Protein AF-A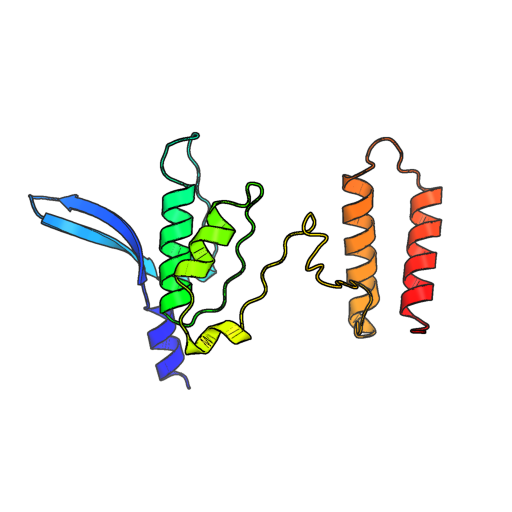0A0G2ADC2-F1 (afdb_monomer)

InterPro domains:
  IPR027417 P-loop containing nucleoside triphosphate h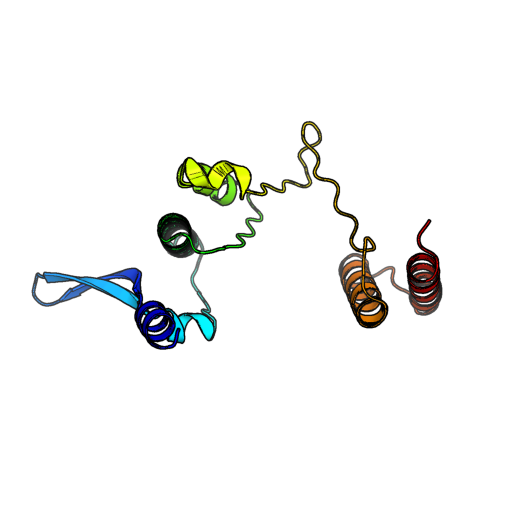ydrolase [G3DSA:3.40.50.300] (10-154)
  IPR027417 P-loop containing nucleoside triphosphate hydrolase [SSF52540] (18-155)

Sequence (155 aa):
MDSDRESDDRRITYFAATHTRGKREMFGIRAADRGKHIYVIGKTGMGKSTMLENMAIQDIQNGEGICFIDPHGSTAEKLLDFIPHDRINDVIYFAPFDTDYPLGFNVMEDVGYDKRHLVVSGLMGALKRIWVDAWSARMEYILQNTLLALLEYPG

Radius of gyration: 21.34 Å; Cα contacts (8 Å, |Δi|>4): 96; chains: 1; bounding box: 54×33×62 Å

Solvent-accessible surface area (backbone atoms only — not comparable to full-atom values): 9967 Å² total; per-residue (Å²): 118,71,70,60,50,58,53,50,38,64,38,66,52,57,64,51,68,48,80,56,96,92,41,80,43,79,42,61,44,34,43,61,58,50,74,71,61,83,88,89,85,77,64,90,89,69,49,63,68,60,38,54,48,51,38,49,50,50,38,46,69,72,72,47,90,84,85,83,88,52,100,79,46,66,63,55,60,57,52,57,80,57,57,52,82,91,47,57,89,78,61,83,87,87,55,96,82,42,79,89,74,62,80,90,79,64,89,75,61,92,60,55,81,90,46,45,65,58,49,50,53,50,52,52,53,53,53,46,68,74,36,64,92,76,66,44,74,67,57,52,55,54,51,52,53,52,53,51,52,52,64,73,54,74,129

Structure (mmCIF, N/CA/C/O backbone):
data_AF-A0A0G2ADC2-F1
#
_entry.id   AF-A0A0G2ADC2-F1
#
loop_
_atom_site.group_PDB
_atom_site.id
_atom_site.type_symbol
_atom_site.label_atom_id
_atom_site.label_alt_id
_atom_site.label_comp_id
_atom_site.label_asym_id
_atom_site.label_entity_id
_atom_site.label_seq_id
_atom_site.pdbx_PDB_ins_code
_atom_site.Cartn_x
_atom_site.Cartn_y
_atom_site.Cartn_z
_atom_site.occupancy
_atom_site.B_iso_or_equiv
_atom_site.auth_seq_id
_atom_site.auth_comp_id
_atom_site.auth_asym_id
_atom_site.auth_atom_id
_atom_site.pdbx_PDB_model_num
ATOM 1 N N . MET A 1 1 ? -28.556 1.990 -6.211 1.00 52.59 1 MET A N 1
ATOM 2 C CA . MET A 1 1 ? -27.245 2.496 -6.679 1.00 52.59 1 MET A CA 1
ATOM 3 C C . MET A 1 1 ? -26.820 3.756 -5.934 1.00 52.59 1 MET A C 1
ATOM 5 O O . MET A 1 1 ? -25.719 3.733 -5.411 1.00 52.59 1 MET A O 1
ATOM 9 N N . ASP A 1 2 ? -27.648 4.806 -5.811 1.00 58.75 2 ASP A N 1
ATOM 10 C CA . ASP A 1 2 ? -27.285 5.982 -4.981 1.00 58.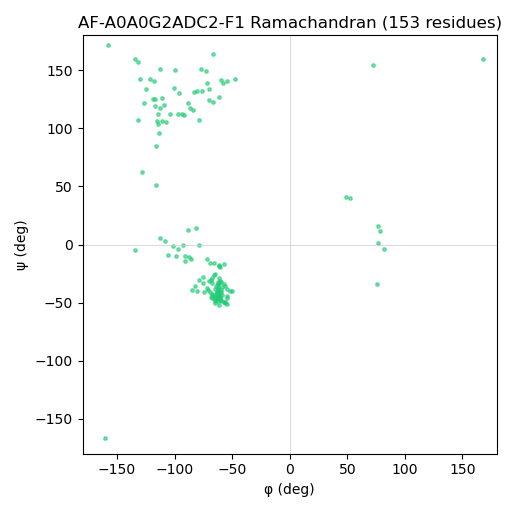75 2 ASP A CA 1
ATOM 11 C C . ASP A 1 2 ? -27.400 5.742 -3.463 1.00 58.75 2 ASP A C 1
ATOM 13 O O . ASP A 1 2 ? -26.579 6.245 -2.702 1.00 58.75 2 ASP A O 1
ATOM 17 N N . SER A 1 3 ? -28.354 4.917 -3.015 1.00 60.31 3 SER A N 1
ATOM 18 C CA . SER A 1 3 ? -28.547 4.601 -1.588 1.00 60.31 3 SER A CA 1
ATOM 19 C C . SER A 1 3 ? -27.351 3.894 -0.946 1.00 60.31 3 SER A C 1
ATOM 21 O O . SER A 1 3 ? -27.019 4.173 0.202 1.00 60.31 3 SER A O 1
ATOM 23 N N . ASP A 1 4 ? -26.702 2.998 -1.694 1.00 62.62 4 ASP A N 1
ATOM 24 C CA . ASP A 1 4 ? -25.613 2.153 -1.185 1.00 62.62 4 ASP A CA 1
ATOM 25 C C . ASP A 1 4 ? -24.293 2.938 -1.101 1.00 62.62 4 ASP A C 1
ATOM 27 O O . ASP A 1 4 ? -23.481 2.726 -0.204 1.00 62.62 4 ASP A O 1
ATOM 31 N N . ARG A 1 5 ? -24.097 3.921 -1.992 1.00 63.28 5 ARG A N 1
ATOM 32 C CA . ARG A 1 5 ? -22.958 4.849 -1.915 1.00 63.28 5 ARG A CA 1
ATOM 33 C C . ARG A 1 5 ? -23.080 5.797 -0.730 1.00 63.28 5 ARG A C 1
ATOM 35 O O . ARG A 1 5 ? -22.099 6.042 -0.037 1.00 63.28 5 ARG A O 1
ATOM 42 N N . GLU A 1 6 ? -24.285 6.295 -0.463 1.00 64.06 6 GLU A N 1
ATOM 43 C CA . GLU A 1 6 ? -24.514 7.202 0.661 1.00 64.06 6 GLU A CA 1
ATOM 44 C C . GLU A 1 6 ? -24.343 6.499 2.022 1.00 64.06 6 GLU A C 1
ATOM 46 O O . GLU A 1 6 ? -23.917 7.128 2.996 1.00 64.06 6 GLU A O 1
ATOM 51 N N . SER A 1 7 ? -24.628 5.192 2.104 1.00 71.69 7 SER A N 1
ATOM 52 C CA . SER A 1 7 ? -24.324 4.396 3.300 1.00 71.69 7 SER A CA 1
ATOM 53 C C . SER A 1 7 ? -22.828 4.162 3.487 1.00 71.69 7 SER A C 1
ATOM 55 O O . SER A 1 7 ? -22.340 4.252 4.616 1.00 71.69 7 SER A O 1
ATOM 57 N N . ASP A 1 8 ? -22.097 3.925 2.399 1.00 77.00 8 ASP A N 1
ATOM 58 C CA . ASP A 1 8 ? -20.65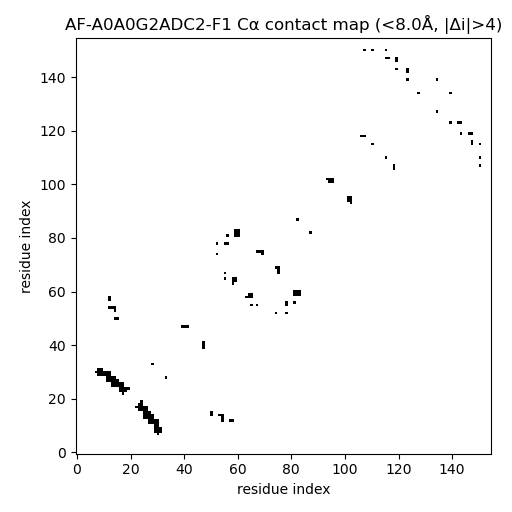2 3.699 2.435 1.00 77.00 8 ASP A CA 1
ATOM 59 C C . ASP A 1 8 ? -19.894 4.954 2.863 1.00 77.00 8 ASP A C 1
ATOM 61 O O . ASP A 1 8 ? -19.057 4.891 3.762 1.00 77.00 8 ASP A O 1
ATOM 65 N N . ASP A 1 9 ? -20.275 6.118 2.337 1.00 85.06 9 ASP A N 1
ATOM 66 C CA . ASP A 1 9 ? -19.667 7.406 2.684 1.00 85.06 9 ASP A CA 1
ATOM 67 C C . ASP A 1 9 ? -19.818 7.771 4.169 1.00 85.06 9 ASP A C 1
ATOM 69 O O . ASP A 1 9 ? -18.972 8.470 4.743 1.00 85.06 9 ASP A O 1
ATOM 73 N N . ARG A 1 10 ? -20.887 7.286 4.815 1.00 89.38 10 ARG A N 1
ATOM 74 C CA . ARG A 1 10 ? -21.171 7.522 6.238 1.00 89.38 10 ARG A CA 1
ATOM 75 C C . ARG A 1 10 ? -20.479 6.531 7.173 1.00 89.38 10 ARG A C 1
ATOM 77 O O . ARG A 1 10 ? -20.458 6.799 8.379 1.00 89.38 10 ARG A O 1
ATOM 84 N N . ARG A 1 11 ? -19.917 5.430 6.658 1.00 92.62 11 ARG A N 1
ATOM 85 C CA . ARG A 1 11 ? -19.189 4.426 7.449 1.00 92.62 11 ARG A CA 1
ATOM 86 C C . ARG A 1 11 ? -18.027 5.083 8.188 1.00 92.62 11 ARG A C 1
ATOM 88 O O . ARG A 1 11 ? -17.345 5.941 7.634 1.00 92.62 11 ARG A O 1
ATOM 95 N N . ILE A 1 12 ? -17.813 4.694 9.444 1.00 95.19 12 ILE A N 1
ATOM 96 C CA . ILE A 1 12 ? -16.753 5.241 10.296 1.00 95.19 12 ILE A CA 1
ATOM 97 C C . ILE A 1 12 ? -15.699 4.164 10.537 1.00 95.19 12 ILE A C 1
ATOM 99 O O . ILE A 1 12 ? -16.021 3.100 11.057 1.00 95.19 12 ILE A O 1
ATOM 103 N N . THR A 1 13 ? -14.441 4.480 10.239 1.00 96.19 13 THR A N 1
ATOM 104 C CA . THR A 1 13 ? -13.286 3.695 10.685 1.00 96.19 13 THR A CA 1
ATOM 105 C C . THR A 1 13 ? -12.799 4.271 12.008 1.00 96.19 13 THR A C 1
ATOM 107 O O . THR A 1 13 ? -12.313 5.406 12.070 1.00 96.19 13 THR A O 1
ATOM 110 N N . TYR A 1 14 ? -12.961 3.513 13.088 1.00 95.94 14 TYR A N 1
ATOM 111 C CA . TYR A 1 14 ? -12.611 3.935 14.441 1.00 95.94 14 TYR A CA 1
ATOM 112 C C . TYR A 1 14 ? -11.116 3.766 14.692 1.00 95.94 14 TYR A C 1
ATOM 114 O O . TYR A 1 14 ? -10.556 2.710 14.433 1.00 95.94 14 TYR A O 1
ATOM 122 N N . PHE A 1 15 ? -10.445 4.775 15.236 1.00 94.06 15 PHE A N 1
ATOM 123 C CA . PHE A 1 15 ? -8.997 4.682 15.476 1.00 94.06 15 PHE A CA 1
ATOM 124 C C . PHE A 1 15 ? -8.570 5.165 16.862 1.00 94.06 15 PHE A C 1
ATOM 126 O O . PHE A 1 15 ? -7.399 5.055 17.221 1.00 94.06 15 PHE A O 1
ATOM 133 N N . ALA A 1 16 ? -9.502 5.695 17.657 1.00 92.62 16 ALA A N 1
ATOM 134 C CA . ALA A 1 16 ? -9.218 6.188 18.995 1.00 92.62 16 ALA A CA 1
ATOM 135 C C . ALA A 1 16 ? -10.480 6.233 19.872 1.00 92.62 16 ALA A C 1
ATOM 137 O O . ALA A 1 16 ? -11.605 6.040 19.410 1.00 92.62 16 ALA A O 1
ATOM 138 N N . ALA A 1 17 ? -10.282 6.500 21.163 1.00 92.31 17 ALA A N 1
ATOM 139 C CA . ALA A 1 17 ? -11.351 6.739 22.125 1.00 92.31 17 ALA A CA 1
ATOM 140 C C . ALA A 1 17 ? -11.072 8.027 22.907 1.00 92.31 17 ALA A C 1
ATOM 142 O O . ALA A 1 17 ? -9.922 8.296 23.257 1.00 92.31 17 ALA A O 1
ATOM 143 N N . THR A 1 18 ? -12.109 8.808 23.207 1.00 90.75 18 THR A N 1
ATOM 144 C CA . THR A 1 18 ? -12.018 9.926 24.155 1.00 90.75 18 THR A CA 1
ATOM 145 C C . THR A 1 18 ? -12.570 9.507 25.514 1.00 90.75 18 THR A C 1
ATOM 147 O O . THR A 1 18 ? -13.449 8.649 25.608 1.00 90.75 18 THR A O 1
ATOM 150 N N . HIS A 1 19 ? -12.043 10.110 26.579 1.00 87.25 19 HIS A N 1
ATOM 151 C CA . HIS A 1 19 ? -12.577 9.976 27.930 1.00 87.25 19 HIS A CA 1
ATOM 152 C C . HIS A 1 19 ? -13.132 11.324 28.378 1.00 87.25 19 HIS A C 1
ATOM 154 O O . HIS A 1 19 ? -12.400 12.177 28.877 1.00 87.25 19 HIS A O 1
ATOM 160 N N . THR A 1 20 ? -14.438 11.510 28.208 1.00 83.75 20 THR A N 1
ATOM 161 C CA . THR A 1 20 ? -15.122 12.755 28.565 1.00 83.75 20 THR A CA 1
ATOM 162 C C . THR A 1 20 ? -16.175 12.461 29.624 1.00 83.75 20 THR A C 1
ATOM 164 O O . THR A 1 20 ? -17.035 11.607 29.430 1.00 83.75 20 THR A O 1
ATOM 167 N N . ARG A 1 21 ? -16.125 13.161 30.768 1.00 83.56 21 ARG A N 1
ATOM 168 C CA . ARG A 1 21 ? -17.123 13.042 31.858 1.00 83.56 21 ARG A CA 1
ATOM 169 C C . ARG A 1 21 ? -17.368 11.593 32.323 1.00 83.56 21 ARG A C 1
ATOM 171 O O . ARG A 1 21 ? -18.502 11.198 32.571 1.00 83.56 21 ARG A O 1
ATOM 178 N N . GLY A 1 22 ? -16.304 10.793 32.408 1.00 84.94 22 GLY A N 1
ATOM 179 C CA . GLY A 1 22 ? -16.378 9.391 32.836 1.00 84.94 22 GLY A CA 1
ATOM 180 C C . GLY A 1 22 ? -16.918 8.415 31.783 1.00 84.94 22 GLY A C 1
ATOM 181 O O . GLY A 1 22 ? -17.002 7.224 32.065 1.00 84.94 22 GLY A O 1
ATOM 182 N N . LYS A 1 23 ? -17.244 8.876 30.568 1.00 85.75 23 LYS A N 1
ATOM 183 C CA . LYS A 1 23 ? -17.633 8.018 29.444 1.00 85.75 23 LYS A CA 1
ATOM 184 C C . LYS A 1 23 ? -16.458 7.822 28.495 1.00 85.75 23 LYS A C 1
ATOM 186 O O . LYS A 1 23 ? -15.761 8.780 28.162 1.00 85.75 23 LYS A O 1
ATOM 191 N N . ARG A 1 24 ? -16.246 6.571 28.081 1.00 89.38 24 ARG A N 1
ATOM 192 C CA . ARG A 1 24 ? -15.311 6.208 27.015 1.00 89.38 24 ARG A CA 1
ATOM 193 C C . ARG A 1 24 ? -16.094 6.140 25.712 1.00 89.38 24 ARG A C 1
ATOM 195 O O . ARG A 1 24 ? -16.933 5.259 25.559 1.00 89.38 24 ARG A O 1
ATOM 202 N N . GLU A 1 25 ? -15.828 7.065 24.802 1.00 92.00 25 GLU A N 1
ATOM 203 C CA . GLU A 1 25 ? -16.516 7.142 23.512 1.00 92.00 25 GLU A CA 1
ATOM 204 C C . GLU A 1 25 ? -15.515 6.917 22.382 1.00 92.00 25 GLU A C 1
ATOM 206 O O . GLU A 1 25 ? -14.486 7.591 22.307 1.00 92.00 25 GLU A O 1
ATOM 211 N N . MET A 1 26 ? -15.800 5.943 21.518 1.00 93.19 26 MET A N 1
ATOM 212 C CA . MET A 1 26 ? -14.989 5.673 20.333 1.00 93.19 26 MET A CA 1
ATOM 213 C C . MET A 1 26 ? -15.200 6.781 19.303 1.00 93.19 26 MET A C 1
ATOM 215 O O . MET A 1 26 ? -16.330 7.207 19.065 1.00 93.19 26 MET A O 1
ATOM 219 N N . PHE A 1 27 ? -14.123 7.215 18.658 1.00 93.88 27 PHE A N 1
ATOM 220 C CA . PHE A 1 27 ? -14.191 8.131 17.528 1.00 93.88 27 PHE A CA 1
ATOM 221 C C . PHE A 1 27 ? -13.288 7.663 16.388 1.00 93.88 27 PHE A C 1
ATOM 223 O O . PHE A 1 27 ? -12.378 6.845 16.553 1.00 93.88 27 PHE A O 1
ATOM 230 N N . GLY A 1 28 ? -13.597 8.165 15.201 1.00 95.19 28 GLY A N 1
ATOM 231 C CA . GLY A 1 28 ? -13.009 7.710 13.958 1.00 95.19 28 GLY A CA 1
ATOM 232 C C . GLY A 1 28 ? -13.165 8.735 12.850 1.00 95.19 28 GLY A C 1
ATOM 233 O O . GLY A 1 28 ? -13.529 9.886 13.096 1.00 95.19 28 GLY A O 1
ATOM 234 N N . ILE A 1 29 ? -12.909 8.294 11.627 1.00 95.88 29 ILE A N 1
ATOM 235 C CA . ILE A 1 29 ? -13.047 9.093 10.410 1.00 95.88 29 ILE A CA 1
ATOM 236 C C . ILE A 1 29 ? -14.095 8.465 9.496 1.00 95.88 29 ILE A C 1
ATOM 238 O O . ILE A 1 29 ? -14.176 7.242 9.400 1.00 95.88 29 ILE A O 1
ATOM 242 N N . ARG A 1 30 ? -14.916 9.298 8.846 1.00 95.44 30 ARG A N 1
ATOM 243 C CA . ARG A 1 30 ? -15.885 8.824 7.850 1.00 95.44 30 ARG A CA 1
ATOM 244 C C . ARG A 1 30 ? -15.172 8.418 6.566 1.00 95.44 30 ARG A C 1
ATOM 246 O O . ARG A 1 30 ? -14.182 9.055 6.209 1.00 95.44 30 ARG A O 1
ATOM 253 N N . ALA A 1 31 ? -15.704 7.448 5.833 1.00 93.81 31 ALA A N 1
ATOM 254 C CA . ALA A 1 31 ? -15.143 7.019 4.553 1.00 93.81 31 ALA A CA 1
ATOM 255 C C . ALA A 1 31 ? -14.988 8.190 3.562 1.00 93.81 31 ALA A C 1
ATOM 257 O O . ALA A 1 31 ? -13.906 8.3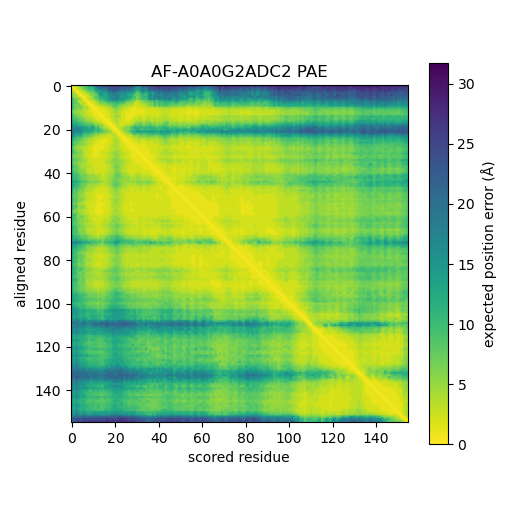70 2.999 1.00 93.81 31 ALA A O 1
ATOM 258 N N . ALA A 1 32 ? -16.001 9.060 3.454 1.00 94.31 32 ALA A N 1
ATOM 259 C CA . ALA A 1 32 ? -15.957 10.249 2.596 1.00 94.31 32 ALA A CA 1
ATOM 260 C C . ALA A 1 32 ? -14.832 11.239 2.964 1.00 94.31 32 ALA A C 1
ATOM 262 O O . ALA A 1 32 ? -14.283 11.931 2.103 1.00 94.31 32 ALA A O 1
ATOM 263 N N . ASP A 1 33 ? -14.470 11.319 4.247 1.00 95.19 33 ASP A N 1
ATOM 264 C CA . ASP A 1 33 ? -13.379 12.176 4.710 1.00 95.19 33 ASP A CA 1
ATOM 265 C C . ASP A 1 33 ? -12.024 11.485 4.573 1.00 95.19 33 ASP A C 1
ATOM 267 O O . ASP A 1 33 ? -11.058 12.111 4.142 1.00 95.19 33 ASP A O 1
ATOM 271 N N . ARG A 1 34 ? -11.953 10.181 4.855 1.00 94.31 34 ARG A N 1
ATOM 272 C CA . ARG A 1 34 ? -10.742 9.373 4.669 1.00 94.31 34 ARG A CA 1
ATOM 273 C C . ARG A 1 34 ? -10.308 9.310 3.205 1.00 94.31 34 ARG A C 1
ATOM 275 O O . ARG A 1 34 ? -9.108 9.290 2.939 1.00 94.31 34 ARG A O 1
ATOM 282 N N . GLY A 1 35 ? -11.254 9.350 2.265 1.00 91.31 35 GLY A N 1
ATOM 283 C CA . GLY A 1 35 ? -10.975 9.445 0.829 1.00 91.31 35 GLY A CA 1
ATOM 284 C C . GLY A 1 35 ? -10.139 10.671 0.431 1.00 91.31 35 GLY A C 1
ATOM 285 O O . GLY A 1 35 ? -9.529 10.670 -0.632 1.00 91.31 35 GLY A O 1
ATOM 286 N N . LYS A 1 36 ? -10.039 11.688 1.302 1.00 94.88 36 LYS A N 1
ATOM 287 C CA . LYS A 1 36 ? -9.195 12.885 1.126 1.00 94.88 36 LYS A CA 1
ATOM 288 C C . LYS A 1 36 ? -7.765 12.710 1.665 1.00 94.88 36 LYS A C 1
ATOM 290 O O . LYS A 1 36 ? -7.028 13.689 1.759 1.00 94.88 36 LYS A O 1
ATOM 295 N N . HIS A 1 37 ? -7.377 11.474 1.983 1.00 95.00 37 HIS A N 1
ATOM 296 C CA . HIS A 1 37 ? -6.106 11.067 2.587 1.00 95.00 37 HIS A CA 1
ATOM 297 C C . HIS A 1 37 ? -5.949 11.444 4.067 1.00 95.00 37 HIS A C 1
ATOM 299 O O . HIS A 1 37 ? -6.536 12.396 4.577 1.00 95.00 37 HIS A O 1
ATOM 305 N N . ILE A 1 38 ? -5.112 10.674 4.767 1.00 94.75 38 ILE A N 1
ATOM 306 C CA . ILE A 1 38 ? -4.770 10.882 6.177 1.00 94.75 38 ILE A CA 1
ATOM 307 C C . ILE A 1 38 ? -3.254 10.973 6.295 1.00 94.75 38 ILE A C 1
ATOM 309 O O . ILE A 1 38 ? -2.532 10.127 5.770 1.00 94.75 38 ILE A O 1
ATOM 313 N N . TYR A 1 39 ? -2.776 11.972 7.036 1.00 95.38 39 TYR A N 1
ATOM 314 C CA . TYR A 1 39 ? -1.368 12.105 7.390 1.00 95.38 39 TYR A CA 1
ATOM 315 C C . TYR A 1 39 ? -1.178 11.913 8.898 1.00 95.38 39 TYR A C 1
ATOM 317 O O . TYR A 1 39 ? -1.710 12.678 9.702 1.00 95.38 39 TYR A O 1
ATOM 325 N N . VAL A 1 40 ? -0.429 10.877 9.285 1.00 95.00 40 VAL A N 1
ATOM 326 C CA . VAL A 1 40 ? -0.208 10.494 10.689 1.00 95.00 40 VAL A CA 1
ATOM 327 C C . VAL A 1 40 ? 1.232 10.812 11.095 1.00 95.00 40 VAL A C 1
ATOM 329 O O . VAL A 1 40 ? 2.178 10.262 10.535 1.00 95.00 40 VAL A O 1
ATOM 332 N N . ILE A 1 41 ? 1.410 11.668 12.107 1.00 95.31 41 ILE A N 1
ATOM 333 C CA . ILE A 1 41 ? 2.726 12.121 12.591 1.00 95.31 41 ILE A CA 1
ATOM 334 C C . ILE A 1 41 ? 2.902 11.761 14.065 1.00 95.31 41 ILE A C 1
ATOM 336 O O . ILE A 1 41 ? 1.979 11.863 14.866 1.00 95.31 41 ILE A O 1
ATOM 340 N N . GLY A 1 42 ? 4.120 11.379 14.447 1.00 94.12 42 GLY A N 1
ATOM 341 C CA . GLY A 1 42 ? 4.480 11.095 15.834 1.00 94.12 42 GLY A CA 1
ATOM 342 C C . GLY A 1 42 ? 5.835 10.402 15.941 1.00 94.12 42 GLY A C 1
ATOM 343 O O . GLY A 1 42 ? 6.307 9.784 14.986 1.00 94.12 42 GLY A O 1
ATOM 344 N N . LYS A 1 43 ? 6.468 10.461 17.115 1.00 95.19 43 LYS A N 1
ATOM 345 C CA . LYS A 1 43 ? 7.735 9.755 17.381 1.00 95.19 43 LYS A CA 1
ATOM 346 C C . LYS A 1 43 ? 7.546 8.230 17.380 1.00 95.19 43 LYS A C 1
ATOM 348 O O . LYS A 1 43 ? 6.417 7.727 17.420 1.00 95.19 43 LYS A O 1
ATOM 353 N N . THR A 1 44 ? 8.638 7.476 17.287 1.00 91.31 44 THR A N 1
ATOM 354 C CA . THR A 1 44 ? 8.622 6.016 17.486 1.00 91.31 44 THR A CA 1
ATOM 355 C C . THR A 1 44 ? 8.005 5.681 18.846 1.00 91.31 44 THR A C 1
ATOM 357 O O . THR A 1 44 ? 8.195 6.422 19.807 1.00 91.31 44 THR A O 1
ATOM 360 N N . GLY A 1 45 ? 7.204 4.614 18.907 1.00 91.44 45 GLY A N 1
ATOM 361 C CA . GLY A 1 45 ? 6.503 4.200 20.130 1.00 91.44 45 GLY A CA 1
ATOM 362 C C . GLY A 1 45 ? 5.200 4.949 20.440 1.00 91.44 45 GLY A C 1
ATOM 363 O O . GLY A 1 45 ? 4.496 4.563 21.361 1.00 91.44 45 GLY A O 1
ATOM 364 N N . MET A 1 46 ? 4.812 5.963 19.655 1.00 93.38 46 MET A N 1
ATOM 365 C CA . MET A 1 46 ? 3.566 6.727 19.876 1.00 93.38 46 MET A CA 1
ATOM 366 C C . MET A 1 46 ? 2.299 6.042 19.324 1.00 93.38 46 MET A C 1
ATOM 368 O O . MET A 1 46 ? 1.276 6.693 19.150 1.00 93.38 46 MET A O 1
ATOM 372 N N . GLY A 1 47 ? 2.366 4.752 18.977 1.00 91.62 47 GLY A N 1
ATOM 373 C CA . GLY A 1 47 ? 1.200 3.982 18.523 1.00 91.62 47 GLY A CA 1
ATOM 374 C C . GLY A 1 47 ? 0.763 4.197 17.068 1.00 91.62 47 GLY A C 1
ATOM 375 O O . GLY A 1 47 ? -0.297 3.714 16.692 1.00 91.62 47 GLY A O 1
ATOM 376 N N . LYS A 1 48 ? 1.560 4.870 16.223 1.00 94.38 48 LYS A N 1
ATOM 377 C CA . LYS A 1 48 ? 1.219 5.099 14.800 1.00 94.38 48 LYS A CA 1
ATOM 378 C C . LYS A 1 48 ? 0.940 3.804 14.031 1.00 94.38 48 LYS A C 1
ATOM 380 O O . LYS A 1 48 ? -0.081 3.707 13.363 1.00 94.38 48 LYS A O 1
ATOM 385 N N . SER A 1 49 ? 1.834 2.818 14.142 1.00 92.12 49 SER A N 1
ATOM 386 C CA . SER A 1 49 ? 1.677 1.528 13.458 1.00 92.12 49 SER A CA 1
ATOM 387 C C . SER A 1 49 ? 0.434 0.803 13.959 1.00 92.12 49 SER A C 1
ATOM 389 O O . SER A 1 49 ? -0.370 0.358 13.157 1.00 92.12 49 SER A O 1
ATOM 391 N N . THR A 1 5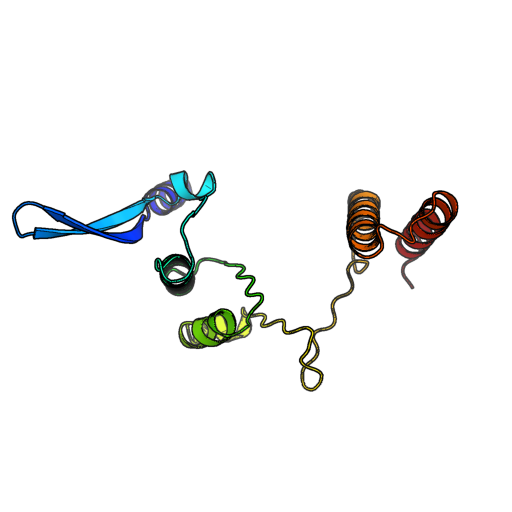0 ? 0.209 0.800 15.276 1.00 93.00 50 THR A N 1
ATOM 392 C CA . THR A 1 50 ? -0.996 0.232 15.892 1.00 93.00 50 THR A CA 1
ATOM 393 C C . THR A 1 50 ? -2.271 0.916 15.404 1.00 93.00 50 THR A C 1
ATOM 395 O O . THR A 1 50 ? -3.264 0.246 15.150 1.00 93.00 50 THR A O 1
ATOM 398 N N . MET A 1 51 ? -2.268 2.243 15.254 1.00 94.75 51 MET A N 1
ATOM 399 C CA . MET A 1 51 ? -3.404 2.981 14.700 1.00 94.75 51 MET A CA 1
ATOM 400 C C . MET A 1 51 ? -3.702 2.532 13.263 1.00 94.75 51 MET A C 1
ATOM 402 O O . MET A 1 51 ? -4.835 2.158 12.978 1.00 94.75 51 MET A O 1
ATOM 406 N N . LEU A 1 52 ? -2.694 2.527 12.384 1.00 95.12 52 LEU A N 1
ATOM 407 C CA . LEU A 1 52 ? -2.849 2.119 10.982 1.00 95.12 52 LEU A CA 1
ATOM 408 C C . LEU A 1 52 ? -3.273 0.652 10.846 1.00 95.12 52 LEU A C 1
ATOM 410 O O . LEU A 1 52 ? -4.126 0.339 10.025 1.00 95.12 52 LEU A O 1
ATOM 414 N N . GLU A 1 53 ? -2.725 -0.228 11.680 1.00 95.19 53 GLU A N 1
ATOM 415 C CA . GLU A 1 53 ? -3.077 -1.645 11.722 1.00 95.19 53 GLU A CA 1
ATOM 416 C C . GLU A 1 53 ? -4.550 -1.848 12.105 1.00 95.19 53 GLU A C 1
ATOM 418 O O . GLU A 1 53 ? -5.281 -2.532 11.398 1.00 95.19 53 GLU A O 1
ATOM 423 N N . ASN A 1 54 ? -5.030 -1.189 13.166 1.00 95.44 54 ASN A N 1
ATOM 424 C CA . ASN A 1 54 ? -6.438 -1.282 13.569 1.00 95.44 54 ASN A CA 1
ATOM 425 C C . ASN A 1 54 ? -7.391 -0.746 12.494 1.00 95.44 54 ASN A C 1
ATOM 427 O O . ASN A 1 54 ? -8.507 -1.248 12.354 1.00 95.44 54 ASN A O 1
ATOM 431 N N . MET A 1 55 ? -6.980 0.281 11.747 1.00 96.19 55 MET A N 1
ATOM 432 C CA . MET A 1 55 ? -7.755 0.781 10.611 1.00 96.19 55 MET A CA 1
ATOM 433 C C . MET A 1 55 ? -7.788 -0.246 9.473 1.00 96.19 55 MET A C 1
ATOM 435 O O . MET A 1 55 ? -8.866 -0.549 8.976 1.00 96.19 55 MET A O 1
ATOM 439 N N . ALA A 1 56 ? -6.642 -0.838 9.124 1.00 96.50 56 ALA A N 1
ATOM 440 C CA . ALA A 1 56 ? -6.547 -1.870 8.093 1.00 96.50 56 ALA A CA 1
ATOM 441 C C . ALA A 1 56 ? -7.370 -3.125 8.437 1.00 96.50 56 ALA A C 1
ATOM 443 O O . ALA A 1 56 ? -8.059 -3.653 7.572 1.00 96.50 56 ALA A O 1
ATOM 444 N N . ILE A 1 57 ? -7.359 -3.568 9.699 1.00 96.50 57 ILE A N 1
ATOM 445 C CA . ILE A 1 57 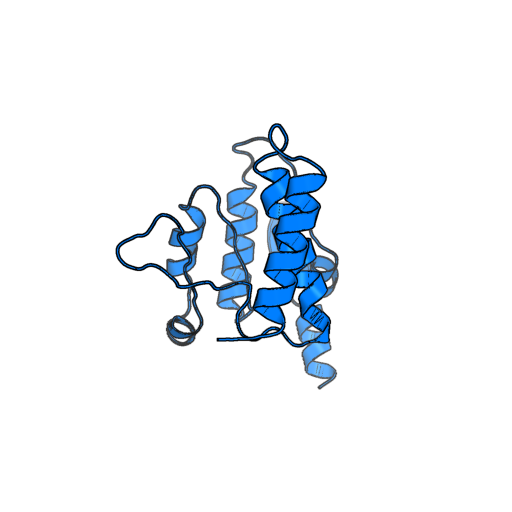? -8.176 -4.699 10.169 1.00 96.50 57 ILE A CA 1
ATOM 446 C C . ILE A 1 57 ? -9.669 -4.410 9.985 1.00 96.50 57 ILE A C 1
ATOM 448 O O . ILE A 1 57 ? -10.400 -5.274 9.508 1.00 96.50 57 ILE A O 1
ATOM 452 N N . GLN A 1 58 ? -10.127 -3.201 10.327 1.00 96.62 58 GLN A N 1
ATOM 453 C CA . GLN A 1 58 ? -11.523 -2.814 10.099 1.00 96.62 58 GLN A CA 1
ATOM 454 C C . GLN A 1 58 ? -11.878 -2.838 8.616 1.00 96.62 58 GLN A C 1
ATOM 456 O O . GLN A 1 58 ? -12.933 -3.345 8.258 1.00 96.62 58 GLN A O 1
ATOM 461 N N . ASP A 1 59 ? -10.999 -2.327 7.759 1.00 95.56 59 ASP A N 1
ATOM 462 C CA . ASP A 1 59 ? -11.226 -2.313 6.315 1.00 95.56 59 ASP A CA 1
ATOM 463 C C . ASP A 1 59 ? -11.316 -3.745 5.759 1.00 95.56 59 ASP A C 1
ATOM 465 O O . ASP A 1 59 ? -12.274 -4.073 5.059 1.00 95.56 59 ASP A O 1
ATOM 469 N N . ILE A 1 60 ? -10.396 -4.632 6.157 1.00 95.94 60 ILE A N 1
ATOM 470 C CA . ILE A 1 60 ? -10.427 -6.065 5.819 1.00 95.94 60 ILE A CA 1
ATOM 471 C C . ILE A 1 60 ? -11.763 -6.699 6.237 1.00 95.94 60 ILE A C 1
ATOM 473 O O . ILE A 1 60 ? -12.426 -7.344 5.422 1.00 95.94 60 ILE A O 1
ATOM 477 N N . GLN A 1 61 ? -12.168 -6.503 7.496 1.00 93.75 61 GLN A N 1
ATOM 478 C CA . GLN A 1 61 ? -13.382 -7.093 8.070 1.00 93.75 61 GLN A CA 1
ATOM 479 C C . GLN A 1 61 ? -14.667 -6.535 7.451 1.00 93.75 61 GLN A C 1
ATOM 481 O O . GLN A 1 61 ? -15.666 -7.245 7.365 1.00 93.75 61 GLN A O 1
ATOM 486 N N . ASN A 1 62 ? -14.636 -5.288 6.981 1.00 92.56 62 ASN A N 1
ATOM 487 C CA . ASN A 1 62 ? -15.737 -4.657 6.259 1.00 92.56 62 ASN A CA 1
ATOM 488 C C . ASN A 1 62 ? -15.814 -5.090 4.783 1.00 92.56 62 ASN A C 1
ATOM 490 O O . ASN A 1 62 ? -16.696 -4.623 4.064 1.00 92.56 62 ASN A O 1
ATOM 494 N N . GLY A 1 63 ? -14.903 -5.951 4.313 1.00 91.88 63 GLY A N 1
ATOM 495 C CA . GLY A 1 63 ? -14.846 -6.376 2.914 1.00 91.88 63 GLY A CA 1
ATOM 496 C C . GLY A 1 63 ? -14.235 -5.331 1.976 1.00 91.88 63 GLY A C 1
ATOM 497 O O . GLY A 1 63 ? -14.379 -5.435 0.761 1.00 91.88 63 GLY A O 1
ATOM 498 N N . GLU A 1 64 ? -13.546 -4.323 2.511 1.00 92.69 64 GLU A N 1
ATOM 499 C CA . GLU A 1 64 ? -12.876 -3.304 1.711 1.00 92.69 64 GLU A CA 1
ATOM 500 C C . GLU A 1 64 ? -11.566 -3.855 1.117 1.00 92.69 64 GLU A C 1
ATOM 502 O O . GLU A 1 64 ? -10.926 -4.768 1.656 1.00 92.69 64 GLU A O 1
ATOM 507 N N . GLY A 1 65 ? -11.168 -3.321 -0.040 1.00 92.75 65 GLY A N 1
ATOM 508 C CA . GLY A 1 65 ? -9.856 -3.586 -0.627 1.00 92.75 65 GLY A CA 1
ATOM 509 C C . GLY A 1 65 ? -8.805 -2.671 -0.008 1.00 92.75 65 GLY A C 1
ATOM 510 O O . GLY A 1 65 ? -9.012 -1.459 0.056 1.00 92.75 65 GLY A O 1
ATOM 511 N N . ILE A 1 66 ? -7.670 -3.231 0.413 1.00 95.25 66 ILE A N 1
ATOM 512 C CA . ILE A 1 66 ? -6.554 -2.459 0.968 1.00 95.25 66 ILE A CA 1
ATOM 513 C C . ILE A 1 66 ? -5.221 -2.861 0.338 1.00 95.25 66 ILE A C 1
ATOM 515 O O . ILE A 1 66 ? -5.051 -3.978 -0.139 1.00 95.25 66 ILE A O 1
ATOM 519 N N . CYS A 1 67 ? -4.256 -1.946 0.392 1.00 95.62 67 CYS A N 1
ATOM 520 C CA . CYS A 1 67 ? -2.848 -2.225 0.141 1.00 95.62 67 CYS A CA 1
ATOM 521 C C . CYS A 1 67 ? -2.049 -1.719 1.342 1.00 95.62 67 CYS A C 1
ATOM 523 O O . CYS A 1 67 ? -2.133 -0.537 1.688 1.00 95.62 67 CYS A O 1
ATOM 525 N N . PHE A 1 68 ? -1.302 -2.612 1.990 1.00 95.38 68 PHE A N 1
ATOM 526 C CA . PHE A 1 68 ? -0.485 -2.288 3.154 1.00 95.38 68 PHE A CA 1
ATOM 527 C C . PHE A 1 68 ? 0.989 -2.529 2.830 1.00 95.38 68 PHE A C 1
ATOM 529 O O . PHE A 1 68 ? 1.385 -3.648 2.519 1.00 95.38 68 PHE A O 1
ATOM 536 N N . ILE A 1 69 ? 1.803 -1.475 2.904 1.00 94.12 69 ILE A N 1
ATOM 537 C CA . ILE A 1 69 ? 3.245 -1.547 2.648 1.00 94.12 69 ILE A CA 1
ATOM 538 C C . ILE A 1 69 ? 3.966 -1.493 3.993 1.00 94.12 69 ILE A C 1
ATOM 540 O O . ILE A 1 69 ? 3.957 -0.455 4.656 1.00 94.12 69 ILE A O 1
ATOM 544 N N . ASP A 1 70 ? 4.601 -2.600 4.379 1.00 91.81 70 ASP A N 1
ATOM 545 C CA . ASP A 1 70 ? 5.375 -2.704 5.616 1.00 91.81 70 ASP A CA 1
ATOM 546 C C . ASP A 1 70 ? 6.868 -2.937 5.331 1.00 91.81 70 ASP A C 1
ATOM 548 O O . ASP A 1 70 ? 7.257 -4.053 4.988 1.00 91.81 70 ASP A O 1
ATOM 552 N N . PRO A 1 71 ? 7.736 -1.927 5.523 1.00 85.88 71 PRO A N 1
ATOM 553 C CA . PRO A 1 71 ? 9.183 -2.089 5.381 1.00 85.88 71 PRO A CA 1
ATOM 554 C C . PRO A 1 71 ? 9.807 -3.099 6.357 1.00 85.88 71 PRO A C 1
ATOM 556 O O . PRO A 1 71 ? 10.938 -3.526 6.138 1.00 85.88 71 PRO A O 1
ATOM 559 N N . HIS A 1 72 ? 9.118 -3.440 7.451 1.00 84.06 72 HIS A N 1
ATOM 560 C CA . HIS A 1 72 ? 9.611 -4.339 8.498 1.00 84.06 72 HIS A CA 1
ATOM 561 C C . HIS A 1 72 ? 8.969 -5.736 8.467 1.00 84.06 72 HIS A C 1
ATOM 563 O O . HIS A 1 72 ? 9.411 -6.609 9.210 1.00 84.06 72 HIS A O 1
ATOM 569 N N . GLY A 1 73 ? 7.935 -5.956 7.650 1.00 78.19 73 GLY A N 1
ATOM 570 C CA . GLY A 1 73 ? 7.237 -7.239 7.469 1.00 78.19 73 GLY A CA 1
ATOM 571 C C . GLY A 1 73 ? 6.271 -7.659 8.590 1.00 78.19 73 GLY A C 1
ATOM 572 O O . GLY A 1 73 ? 5.223 -8.235 8.303 1.00 78.19 73 GLY A O 1
ATOM 573 N N . SER A 1 74 ? 6.559 -7.327 9.854 1.00 88.50 74 SER A N 1
ATOM 574 C CA . SER A 1 74 ? 5.807 -7.834 11.018 1.00 88.50 74 SER A CA 1
ATOM 575 C C . SER A 1 74 ? 4.309 -7.498 11.029 1.00 88.50 74 SER A C 1
ATOM 577 O O . SER A 1 74 ? 3.499 -8.246 11.565 1.00 88.50 74 SER A O 1
ATOM 579 N N . THR A 1 75 ? 3.927 -6.348 10.475 1.00 91.06 75 THR A N 1
ATOM 580 C CA . THR A 1 75 ? 2.530 -5.896 10.423 1.00 91.06 75 THR A CA 1
ATOM 581 C C . THR A 1 75 ? 1.794 -6.577 9.282 1.00 91.06 75 THR A C 1
ATOM 583 O O . THR A 1 75 ? 0.646 -6.966 9.454 1.00 91.06 75 THR A O 1
ATOM 586 N N . ALA A 1 76 ? 2.447 -6.738 8.127 1.00 92.50 76 ALA A N 1
ATOM 587 C CA . ALA A 1 76 ? 1.846 -7.395 6.971 1.00 92.50 76 ALA A CA 1
ATOM 588 C C . ALA A 1 76 ? 1.478 -8.852 7.289 1.00 92.50 76 ALA A C 1
ATOM 590 O O . ALA A 1 76 ? 0.360 -9.262 7.000 1.00 92.50 76 ALA A O 1
ATOM 591 N N . GLU A 1 77 ? 2.370 -9.590 7.957 1.00 92.44 77 GLU A N 1
ATOM 592 C CA . GLU A 1 77 ? 2.092 -10.954 8.430 1.00 92.44 77 GLU A CA 1
ATOM 593 C C . GLU A 1 77 ? 0.924 -10.983 9.417 1.00 92.44 77 GLU A C 1
ATOM 595 O O . GLU A 1 77 ? -0.012 -11.757 9.250 1.00 92.44 77 GLU A O 1
ATOM 600 N N . LYS A 1 78 ? 0.925 -10.075 10.398 1.00 94.12 78 LYS A N 1
ATOM 601 C CA . LYS A 1 78 ? -0.155 -9.973 11.383 1.00 94.12 78 LYS A CA 1
ATOM 602 C C . LYS A 1 78 ? -1.520 -9.703 10.748 1.00 94.12 78 LYS A C 1
ATOM 604 O O . LYS A 1 78 ? -2.524 -10.201 11.240 1.00 94.12 78 LYS A O 1
ATOM 609 N N . LEU A 1 79 ? -1.585 -8.911 9.676 1.00 95.56 79 LEU A N 1
ATOM 610 C CA . LEU A 1 79 ? -2.846 -8.633 8.981 1.00 95.56 79 LEU A CA 1
ATOM 611 C C . LEU A 1 79 ? -3.436 -9.880 8.303 1.00 95.56 79 LEU A C 1
ATOM 613 O O . LEU A 1 79 ? -4.657 -9.942 8.158 1.00 95.56 79 LEU A O 1
ATOM 617 N N . LEU A 1 80 ? -2.614 -10.873 7.937 1.00 94.81 80 LEU A N 1
ATOM 618 C CA . LEU A 1 80 ? -3.091 -12.131 7.348 1.00 94.81 80 LEU A CA 1
ATOM 619 C C . LEU A 1 80 ? -4.008 -12.901 8.308 1.00 94.81 80 LEU A C 1
ATOM 621 O O . LEU A 1 80 ? -4.987 -13.494 7.861 1.00 94.81 80 LEU A O 1
ATOM 625 N N . ASP A 1 81 ? -3.765 -12.807 9.620 1.00 95.31 81 ASP A N 1
ATOM 626 C CA . ASP A 1 81 ? -4.595 -13.445 10.654 1.00 95.31 81 ASP A CA 1
ATOM 627 C C . ASP A 1 81 ? -6.023 -12.871 10.728 1.00 95.31 81 ASP A C 1
ATOM 629 O O . ASP A 1 81 ? -6.913 -13.477 11.327 1.00 95.31 81 ASP A O 1
ATOM 633 N N . PHE A 1 82 ? -6.259 -11.696 10.136 1.00 96.25 82 PHE A N 1
ATOM 634 C CA . PHE A 1 82 ? -7.560 -11.021 10.140 1.00 96.25 82 PHE A CA 1
ATOM 635 C C . PHE A 1 82 ? -8.333 -11.185 8.829 1.00 96.25 82 PHE A C 1
ATOM 637 O O . PHE A 1 82 ? -9.454 -10.680 8.728 1.00 96.25 82 PHE A O 1
ATOM 644 N N . ILE A 1 83 ? -7.767 -11.878 7.836 1.00 96.88 83 ILE A N 1
ATOM 645 C CA . ILE A 1 83 ? -8.423 -12.121 6.550 1.00 96.88 83 ILE A CA 1
ATOM 646 C C . ILE A 1 83 ? -9.593 -13.104 6.741 1.00 96.88 83 ILE A C 1
ATOM 648 O O . ILE A 1 83 ? -9.385 -14.220 7.223 1.00 96.88 83 ILE A O 1
ATOM 652 N N . PRO A 1 84 ? -10.824 -12.739 6.334 1.00 95.75 84 PRO A N 1
ATOM 653 C CA . PRO A 1 84 ? -11.959 -13.655 6.336 1.00 95.75 84 PRO A CA 1
ATOM 654 C C . PRO A 1 84 ? -11.705 -14.884 5.454 1.00 95.75 84 PRO A C 1
ATOM 656 O O . PRO A 1 84 ? -11.146 -14.772 4.363 1.00 95.75 84 PRO A O 1
ATOM 659 N N . HIS A 1 85 ? -12.150 -16.063 5.899 1.00 95.19 85 HIS A N 1
ATOM 660 C CA . HIS A 1 85 ? -11.916 -17.327 5.186 1.00 95.19 85 HIS A CA 1
ATOM 661 C C . HIS A 1 85 ? -12.418 -17.322 3.735 1.00 95.19 85 HIS A C 1
ATOM 663 O O . HIS A 1 85 ? -11.790 -17.913 2.860 1.00 95.19 85 HIS A O 1
ATOM 669 N N . ASP A 1 86 ? -13.536 -16.650 3.478 1.00 95.62 86 ASP A N 1
ATOM 670 C CA . ASP A 1 86 ? -14.145 -16.491 2.159 1.00 95.62 86 ASP A CA 1
ATOM 671 C C . ASP A 1 86 ? -13.329 -15.595 1.213 1.00 95.62 86 ASP A C 1
ATOM 673 O O . ASP A 1 86 ? -13.521 -15.668 0.002 1.00 95.62 86 ASP A O 1
ATOM 677 N N . ARG A 1 87 ? -12.378 -14.814 1.743 1.00 94.62 87 ARG A N 1
ATOM 678 C CA . ARG A 1 87 ? -11.533 -13.871 0.994 1.00 94.62 87 ARG A CA 1
ATOM 679 C C . ARG A 1 87 ? -10.075 -14.291 0.851 1.00 94.62 87 ARG A C 1
ATOM 681 O O . ARG A 1 87 ? -9.294 -13.546 0.270 1.00 94.62 87 ARG A O 1
ATOM 688 N N . ILE A 1 88 ? -9.684 -15.472 1.334 1.00 95.00 88 ILE A N 1
ATOM 689 C CA . ILE A 1 88 ? -8.288 -15.947 1.257 1.00 95.00 88 ILE A CA 1
ATOM 690 C C . ILE A 1 88 ? -7.760 -15.913 -0.187 1.00 95.00 88 ILE A C 1
ATOM 692 O O . ILE A 1 88 ? -6.621 -15.519 -0.417 1.00 95.00 88 ILE A O 1
ATOM 696 N N . ASN A 1 89 ? -8.603 -16.261 -1.163 1.00 95.00 89 ASN A N 1
ATOM 697 C CA . ASN A 1 89 ? -8.227 -16.274 -2.579 1.00 95.00 89 ASN A CA 1
ATOM 698 C C . ASN A 1 89 ? -8.051 -14.871 -3.193 1.00 95.00 89 ASN A C 1
ATOM 700 O O . ASN A 1 89 ? -7.507 -14.762 -4.288 1.00 95.00 89 ASN A O 1
ATOM 704 N N . ASP A 1 90 ? -8.481 -13.813 -2.499 1.00 94.25 90 ASP A N 1
ATOM 705 C CA . ASP A 1 90 ? -8.333 -12.419 -2.937 1.00 94.25 90 ASP A CA 1
ATOM 706 C C . ASP A 1 90 ? -7.044 -11.772 -2.399 1.00 94.25 90 ASP A C 1
ATOM 708 O O . ASP A 1 90 ? -6.795 -10.587 -2.636 1.00 94.25 90 ASP A O 1
ATOM 712 N N . VAL A 1 91 ? -6.245 -12.506 -1.616 1.00 95.25 91 VAL A N 1
ATOM 713 C CA . VAL A 1 91 ? -5.070 -11.966 -0.927 1.00 95.25 91 VAL A CA 1
ATOM 714 C C . VAL A 1 91 ? -3.800 -12.224 -1.719 1.00 95.25 91 VAL A C 1
ATOM 716 O O . VAL A 1 91 ? -3.485 -13.351 -2.091 1.00 95.25 91 VAL A O 1
ATOM 719 N N . ILE A 1 92 ? -3.020 -11.160 -1.901 1.00 94.25 92 ILE A N 1
ATOM 720 C CA . ILE A 1 92 ? -1.665 -11.221 -2.441 1.00 94.25 92 ILE A CA 1
ATOM 721 C C . ILE A 1 92 ? -0.705 -10.795 -1.334 1.00 94.25 92 ILE A C 1
ATOM 723 O O . ILE A 1 92 ? -0.684 -9.630 -0.935 1.00 94.25 92 ILE A O 1
ATOM 727 N N . TYR A 1 93 ? 0.102 -11.737 -0.851 1.00 93.44 93 TYR A N 1
ATOM 728 C CA . TYR A 1 93 ? 1.230 -11.449 0.028 1.00 93.44 93 TYR A CA 1
ATOM 729 C C . TYR A 1 93 ? 2.505 -11.373 -0.811 1.00 93.44 93 TYR A C 1
ATOM 731 O O . TYR A 1 93 ? 2.937 -12.371 -1.382 1.00 93.44 93 TYR A O 1
ATOM 739 N N . PHE A 1 94 ? 3.090 -10.179 -0.912 1.00 92.31 94 PHE A N 1
ATOM 740 C CA . PHE A 1 94 ? 4.297 -9.947 -1.701 1.00 92.31 94 PHE A CA 1
ATOM 741 C C . PHE A 1 94 ? 5.493 -9.634 -0.805 1.00 92.31 94 PHE A C 1
ATOM 743 O O . PHE A 1 94 ? 5.621 -8.523 -0.287 1.00 92.31 94 PHE A O 1
ATOM 750 N N . ALA A 1 95 ? 6.390 -10.610 -0.675 1.00 90.94 95 ALA A N 1
ATOM 751 C CA . ALA A 1 95 ? 7.667 -10.479 0.012 1.00 90.94 95 ALA A CA 1
ATOM 752 C C . ALA A 1 95 ? 8.818 -10.639 -1.001 1.00 90.94 95 ALA A C 1
ATOM 754 O O . ALA A 1 95 ? 9.134 -11.759 -1.388 1.00 90.94 95 ALA A O 1
ATOM 755 N N . PRO A 1 96 ? 9.489 -9.551 -1.434 1.00 87.62 96 PRO A N 1
ATOM 756 C CA . PRO A 1 96 ? 10.556 -9.628 -2.442 1.00 87.62 96 PRO A CA 1
ATOM 757 C C . PRO A 1 96 ? 11.772 -10.475 -2.038 1.00 87.62 96 PRO A C 1
ATOM 759 O O . PRO A 1 96 ? 12.592 -10.816 -2.885 1.00 87.62 96 PRO A O 1
ATOM 762 N N . PHE A 1 97 ? 11.926 -10.745 -0.741 1.00 86.56 97 PHE A N 1
ATOM 763 C CA . PHE A 1 97 ? 13.000 -11.565 -0.187 1.00 86.56 97 PHE A CA 1
ATOM 764 C C . PHE A 1 97 ? 12.629 -13.052 -0.084 1.00 86.56 97 PHE A C 1
ATOM 766 O O . PHE A 1 97 ? 13.509 -13.858 0.208 1.00 86.56 97 PHE A O 1
ATOM 773 N N . ASP A 1 98 ? 11.359 -13.416 -0.297 1.00 90.44 98 ASP A N 1
ATOM 774 C CA . ASP A 1 98 ? 10.910 -14.806 -0.283 1.00 90.44 98 ASP A CA 1
ATOM 775 C C . ASP A 1 98 ? 11.272 -15.483 -1.610 1.00 90.44 98 ASP A C 1
ATOM 777 O O . ASP A 1 98 ? 10.705 -15.202 -2.669 1.00 90.44 98 ASP A O 1
ATOM 781 N N . THR A 1 99 ? 12.271 -16.361 -1.547 1.00 91.75 99 THR A N 1
ATOM 782 C CA . THR A 1 99 ? 12.737 -17.148 -2.691 1.00 91.75 99 THR A CA 1
ATOM 783 C C . THR A 1 99 ? 12.034 -18.491 -2.828 1.00 91.75 99 THR A C 1
ATOM 785 O O . THR A 1 99 ? 12.159 -19.113 -3.881 1.00 91.75 99 THR A O 1
ATOM 788 N N . ASP A 1 100 ? 11.325 -18.946 -1.794 1.00 94.56 100 ASP A N 1
ATOM 789 C CA . ASP A 1 100 ? 10.616 -20.227 -1.804 1.00 94.56 100 ASP A CA 1
ATOM 790 C C . ASP A 1 100 ? 9.256 -20.081 -2.503 1.00 94.56 100 ASP A C 1
ATOM 792 O O . ASP A 1 100 ? 8.846 -20.970 -3.254 1.00 94.56 100 ASP A O 1
ATOM 796 N N . TYR A 1 101 ? 8.600 -18.927 -2.330 1.00 91.62 101 TYR A N 1
ATOM 797 C CA . TYR A 1 101 ? 7.322 -18.588 -2.967 1.00 91.62 101 TYR A CA 1
ATOM 798 C C . TYR A 1 101 ? 7.371 -17.229 -3.692 1.00 91.62 101 TYR A C 1
ATOM 800 O O . TYR A 1 101 ? 6.630 -16.303 -3.348 1.00 91.62 101 TYR A O 1
ATOM 808 N N . PRO A 1 102 ? 8.222 -17.071 -4.724 1.00 91.19 102 PRO A N 1
ATOM 809 C CA . PRO A 1 102 ? 8.373 -15.794 -5.405 1.00 91.19 102 PRO A CA 1
ATOM 810 C C . PRO A 1 102 ? 7.125 -15.452 -6.227 1.00 91.19 102 PRO A C 1
ATOM 812 O O . PRO A 1 102 ? 6.635 -16.260 -7.019 1.00 91.19 102 PRO A O 1
ATOM 815 N N . LEU A 1 103 ? 6.652 -14.210 -6.109 1.00 89.62 103 LEU A N 1
ATOM 816 C CA . LEU A 1 103 ? 5.638 -13.671 -7.014 1.00 89.62 103 LEU A CA 1
ATOM 817 C C . LEU A 1 103 ? 6.301 -13.039 -8.238 1.00 89.62 103 LEU A C 1
ATOM 819 O O . LEU A 1 103 ? 7.093 -12.101 -8.128 1.00 89.62 103 LEU A O 1
ATOM 823 N N . GLY A 1 104 ? 5.941 -13.544 -9.418 1.00 85.56 104 GLY A N 1
ATOM 824 C CA . GLY A 1 104 ? 6.307 -12.927 -10.685 1.00 85.56 104 GLY A CA 1
ATOM 825 C C . GLY A 1 104 ? 5.603 -11.582 -10.837 1.00 85.56 104 GLY A C 1
ATOM 826 O O . GLY A 1 104 ? 4.379 -11.510 -10.796 1.00 85.56 104 GLY A O 1
ATOM 827 N N . PHE A 1 105 ? 6.379 -10.518 -11.020 1.00 83.56 105 PHE A N 1
ATOM 828 C CA . PHE A 1 105 ? 5.852 -9.188 -11.292 1.00 83.56 105 PHE A CA 1
ATOM 829 C C . PHE A 1 105 ? 6.593 -8.580 -12.477 1.00 83.56 105 PHE A C 1
ATOM 831 O O . PHE A 1 105 ? 7.759 -8.195 -12.369 1.00 83.56 105 PHE A O 1
ATOM 838 N N . ASN A 1 106 ? 5.910 -8.497 -13.617 1.00 84.19 106 ASN A N 1
ATOM 839 C CA . ASN A 1 106 ? 6.423 -7.829 -14.801 1.00 84.19 106 ASN A CA 1
ATOM 840 C C . ASN A 1 106 ? 5.682 -6.506 -15.018 1.00 84.19 106 ASN A C 1
ATOM 842 O O . ASN A 1 106 ? 4.554 -6.473 -15.495 1.00 84.19 106 ASN A O 1
ATOM 846 N N . VAL A 1 107 ? 6.351 -5.391 -14.716 1.00 82.25 107 VAL A N 1
ATOM 847 C CA . VAL A 1 107 ? 5.803 -4.029 -14.888 1.00 82.25 107 VAL A CA 1
ATOM 848 C C . VAL A 1 107 ? 5.452 -3.719 -16.353 1.00 82.25 107 VAL A C 1
ATOM 850 O O . VAL A 1 107 ? 4.712 -2.779 -16.631 1.00 82.25 107 VAL A O 1
ATOM 853 N N . MET A 1 108 ? 6.017 -4.477 -17.294 1.00 83.25 108 MET A N 1
ATOM 854 C CA . MET A 1 108 ? 5.849 -4.295 -18.735 1.00 83.25 108 MET A CA 1
ATOM 855 C C . MET A 1 108 ? 4.770 -5.206 -19.342 1.00 83.25 108 MET A C 1
ATOM 857 O O . MET A 1 108 ? 4.513 -5.111 -20.540 1.00 83.25 108 MET A O 1
ATOM 861 N N . GLU A 1 109 ? 4.159 -6.097 -18.559 1.00 81.06 109 GLU A N 1
ATOM 862 C CA . GLU A 1 109 ? 3.150 -7.042 -19.044 1.00 81.06 109 GLU A CA 1
ATOM 863 C C . GLU A 1 109 ? 1.791 -6.359 -19.266 1.00 81.06 109 GLU A C 1
ATOM 865 O O . GLU A 1 109 ? 1.320 -5.607 -18.415 1.00 81.06 109 GLU A O 1
ATOM 870 N N . ASP A 1 110 ? 1.184 -6.612 -20.432 1.00 71.31 110 ASP A N 1
ATOM 871 C CA . ASP A 1 110 ? -0.175 -6.187 -20.818 1.00 71.31 110 ASP A CA 1
ATOM 872 C C . ASP A 1 110 ? -0.506 -4.698 -20.571 1.00 71.31 110 ASP A C 1
ATOM 874 O O . ASP A 1 110 ? -1.592 -4.304 -20.137 1.00 71.31 110 ASP A O 1
ATOM 878 N N . VAL A 1 111 ? 0.453 -3.816 -20.860 1.00 74.44 111 VAL A N 1
ATOM 879 C CA . VAL A 1 111 ? 0.215 -2.372 -20.805 1.00 74.44 111 VAL A CA 1
ATOM 880 C C . VAL A 1 111 ? -0.401 -1.873 -22.106 1.00 74.44 111 VAL A C 1
ATOM 882 O O . VAL A 1 111 ? 0.226 -1.883 -23.170 1.00 74.44 111 VAL A O 1
ATOM 885 N N . GLY A 1 112 ? -1.634 -1.370 -21.993 1.00 81.06 112 GLY A N 1
ATOM 886 C CA . GLY A 1 112 ? -2.311 -0.640 -23.063 1.00 81.06 112 GLY A CA 1
ATOM 887 C C . GLY A 1 112 ? -1.406 0.432 -23.677 1.00 81.06 112 GLY A C 1
ATOM 888 O O . GLY A 1 112 ? -0.610 1.069 -22.980 1.00 81.06 112 GLY A O 1
ATOM 889 N N . TYR A 1 113 ? -1.508 0.610 -24.997 1.00 82.19 113 TYR A N 1
ATOM 890 C CA . TYR A 1 113 ? -0.628 1.480 -25.787 1.00 82.19 113 TYR A CA 1
ATOM 891 C C . TYR A 1 113 ? -0.489 2.895 -25.196 1.00 82.19 113 TYR A C 1
ATOM 893 O O . TYR A 1 113 ? 0.607 3.445 -25.110 1.00 82.19 113 TYR A O 1
ATOM 901 N N . ASP A 1 114 ? -1.595 3.450 -24.705 1.00 86.31 114 ASP A N 1
ATOM 902 C CA . ASP A 1 114 ? -1.703 4.763 -24.068 1.00 86.31 114 ASP A CA 1
ATOM 903 C C . ASP A 1 114 ? -0.922 4.884 -22.746 1.00 86.31 114 ASP A C 1
ATOM 905 O O . ASP A 1 114 ? -0.505 5.978 -22.362 1.00 86.31 114 ASP A O 1
ATOM 909 N N . LYS A 1 115 ? -0.678 3.764 -22.057 1.00 85.88 115 LYS A N 1
ATOM 910 C CA . LYS A 1 115 ? -0.016 3.717 -20.744 1.00 85.88 115 LYS A CA 1
ATOM 911 C C . LYS A 1 115 ? 1.470 3.376 -20.815 1.00 85.88 115 LYS A C 1
ATOM 913 O O . LYS A 1 115 ? 2.168 3.540 -19.814 1.00 85.88 115 LYS A O 1
ATOM 918 N N . ARG A 1 116 ? 1.991 2.964 -21.975 1.00 87.88 116 ARG A N 1
ATOM 919 C CA . ARG A 1 116 ? 3.405 2.573 -22.143 1.00 87.88 116 ARG A CA 1
ATOM 920 C C . ARG A 1 116 ? 4.369 3.667 -21.686 1.00 87.88 116 ARG A C 1
ATOM 922 O O . ARG A 1 116 ? 5.284 3.403 -20.911 1.00 87.88 116 ARG A O 1
ATOM 929 N N . HIS A 1 117 ? 4.128 4.919 -22.080 1.00 87.69 117 HIS A N 1
ATOM 930 C CA . HIS A 1 117 ? 4.962 6.049 -21.657 1.00 87.69 117 HIS A CA 1
ATOM 931 C C . HIS A 1 117 ? 4.940 6.286 -20.140 1.00 87.69 117 HIS A C 1
ATOM 933 O O . HIS A 1 117 ? 5.966 6.666 -19.575 1.00 87.69 117 HIS A O 1
ATOM 939 N N . LEU A 1 118 ? 3.806 6.036 -19.472 1.00 88.81 118 LEU A N 1
ATOM 940 C CA . LEU A 1 118 ? 3.699 6.148 -18.014 1.00 88.81 118 LEU A CA 1
ATOM 941 C C . LEU A 1 118 ? 4.543 5.078 -17.322 1.00 88.81 118 LEU A C 1
ATOM 943 O O . LEU A 1 118 ? 5.270 5.393 -16.383 1.00 88.81 118 LEU A O 1
ATOM 947 N N . VAL A 1 119 ? 4.503 3.841 -17.822 1.00 89.94 119 VAL A N 1
ATOM 948 C CA . VAL A 1 119 ? 5.333 2.746 -17.305 1.00 89.94 119 VAL A CA 1
ATOM 949 C C . VAL A 1 119 ? 6.815 3.035 -17.493 1.00 89.94 119 VAL A C 1
ATOM 951 O O . VAL A 1 119 ? 7.576 2.936 -16.530 1.00 89.94 119 VAL A O 1
ATOM 954 N N . VAL A 1 120 ? 7.227 3.481 -18.683 1.00 91.75 120 VAL A N 1
ATOM 955 C CA . VAL A 1 120 ? 8.624 3.869 -18.920 1.00 91.75 120 VAL A CA 1
ATOM 956 C C . VAL A 1 120 ? 9.032 5.004 -17.990 1.00 91.75 120 VAL A C 1
ATOM 958 O O . VAL A 1 120 ? 10.053 4.897 -17.319 1.00 91.75 120 VAL A O 1
ATOM 961 N N . SER A 1 121 ? 8.230 6.065 -17.875 1.00 90.62 121 SER A N 1
ATOM 962 C CA . SER A 1 121 ? 8.534 7.177 -16.968 1.00 90.62 121 SER A CA 1
ATOM 963 C C . SER A 1 121 ? 8.642 6.726 -15.507 1.00 90.62 121 SER A C 1
ATOM 965 O O . SER A 1 121 ? 9.507 7.218 -14.781 1.00 90.62 121 SER A O 1
ATOM 967 N N . GLY A 1 122 ? 7.783 5.803 -15.069 1.00 90.88 122 GLY A N 1
ATOM 968 C CA . GLY A 1 122 ? 7.812 5.234 -13.723 1.00 90.88 122 GLY A CA 1
ATOM 969 C C . GLY A 1 122 ? 9.085 4.430 -13.462 1.00 90.88 122 GLY A C 1
ATOM 970 O O . GLY A 1 122 ? 9.773 4.679 -12.471 1.00 90.88 122 GLY A O 1
ATOM 971 N N . LEU A 1 123 ? 9.444 3.529 -14.382 1.00 91.31 123 LEU A N 1
ATOM 972 C CA . LEU A 1 123 ? 10.677 2.738 -14.317 1.00 91.31 123 LEU A CA 1
ATOM 973 C C . LEU A 1 123 ? 11.918 3.635 -14.308 1.00 91.31 123 LEU A C 1
ATOM 975 O O . LEU A 1 123 ? 12.778 3.493 -13.441 1.00 91.31 123 LEU A O 1
ATOM 979 N N . MET A 1 124 ? 11.984 4.610 -15.216 1.00 92.00 124 MET A N 1
ATOM 980 C CA . MET A 1 124 ? 13.083 5.575 -15.271 1.00 92.00 124 MET A CA 1
ATOM 981 C C . MET A 1 124 ? 13.206 6.360 -13.961 1.00 92.00 124 MET A C 1
ATOM 983 O O . MET A 1 124 ? 14.307 6.511 -13.431 1.00 92.00 124 MET A O 1
ATOM 987 N N . GLY A 1 125 ? 12.083 6.813 -13.398 1.00 91.19 125 GLY A N 1
ATOM 988 C CA . GLY A 1 125 ? 12.053 7.514 -12.115 1.00 91.19 125 GLY A CA 1
ATOM 989 C C . GLY A 1 125 ? 12.530 6.652 -10.943 1.00 91.19 125 GLY A C 1
ATOM 990 O O . GLY A 1 125 ? 13.286 7.138 -10.098 1.00 91.19 125 GLY A O 1
ATOM 991 N N . ALA A 1 126 ? 12.131 5.379 -10.899 1.00 90.00 126 ALA A N 1
ATOM 992 C CA . ALA A 1 126 ? 12.567 4.435 -9.874 1.00 90.00 126 ALA A CA 1
ATOM 993 C C . ALA A 1 126 ? 14.079 4.170 -9.955 1.00 90.00 126 ALA A C 1
ATOM 995 O O . ALA A 1 126 ? 14.787 4.339 -8.962 1.00 90.00 126 ALA A O 1
ATOM 996 N N . LEU A 1 127 ? 14.596 3.843 -11.142 1.00 89.38 127 LEU A N 1
ATOM 997 C CA . LEU A 1 127 ? 16.017 3.536 -11.344 1.00 89.38 127 LEU A CA 1
ATOM 998 C C . LEU A 1 127 ? 16.911 4.755 -11.074 1.00 89.38 127 LEU A C 1
ATOM 1000 O O . LEU A 1 127 ? 17.947 4.631 -10.421 1.00 89.38 127 LEU A O 1
ATOM 1004 N N . LYS A 1 128 ? 16.469 5.954 -11.471 1.00 90.25 128 LYS A N 1
ATOM 1005 C CA . LYS A 1 128 ? 17.170 7.211 -11.175 1.00 90.25 128 LYS A CA 1
ATOM 1006 C C . LYS A 1 128 ? 17.275 7.495 -9.678 1.00 90.25 128 LYS A C 1
ATOM 1008 O O . LYS A 1 128 ? 18.290 8.014 -9.227 1.00 90.25 128 LYS A O 1
ATOM 1013 N N . ARG A 1 129 ? 16.243 7.154 -8.896 1.00 88.69 129 ARG A N 1
ATOM 1014 C CA . ARG A 1 129 ? 16.267 7.288 -7.428 1.00 88.69 129 ARG A CA 1
ATOM 1015 C C . ARG A 1 129 ? 17.199 6.284 -6.756 1.00 88.69 129 ARG A C 1
ATOM 1017 O O . ARG A 1 129 ? 17.745 6.604 -5.708 1.00 88.69 129 ARG A O 1
ATOM 1024 N N . ILE A 1 130 ? 17.367 5.097 -7.334 1.00 88.12 130 ILE A N 1
ATOM 1025 C CA . ILE A 1 130 ? 18.264 4.064 -6.800 1.00 88.12 130 ILE A CA 1
ATOM 1026 C C . ILE A 1 130 ? 19.732 4.428 -7.075 1.00 88.12 130 ILE A C 1
ATOM 1028 O O . ILE A 1 130 ? 20.572 4.272 -6.193 1.00 88.12 130 ILE A O 1
ATOM 1032 N N . TRP A 1 131 ? 20.043 4.954 -8.265 1.00 85.69 131 TRP A N 1
ATOM 1033 C CA . TRP A 1 131 ? 21.420 5.230 -8.701 1.00 85.69 131 TRP A CA 1
ATOM 1034 C C . TRP A 1 131 ? 21.706 6.710 -8.939 1.00 85.69 131 TRP A C 1
ATOM 1036 O O . TRP A 1 131 ? 22.240 7.083 -9.982 1.00 85.69 131 TRP A O 1
ATOM 1046 N N . VAL A 1 132 ? 21.382 7.556 -7.963 1.00 81.88 132 VAL A N 1
ATOM 1047 C CA . VAL A 1 132 ? 21.527 9.018 -8.073 1.00 81.88 132 VAL A CA 1
ATOM 1048 C C . VAL A 1 132 ? 22.935 9.437 -8.526 1.00 81.88 132 VAL A C 1
ATOM 1050 O O . VAL A 1 132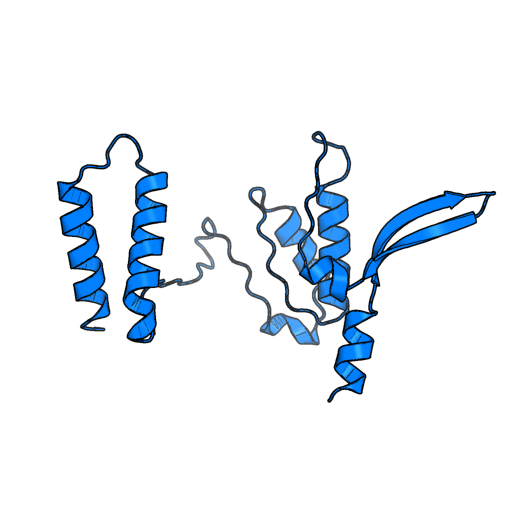 ? 23.062 10.302 -9.390 1.00 81.88 132 VAL A O 1
ATOM 1053 N N . ASP A 1 133 ? 23.978 8.773 -8.021 1.00 81.38 133 ASP A N 1
ATOM 1054 C CA . ASP A 1 133 ? 25.381 9.144 -8.267 1.00 81.38 133 ASP A CA 1
ATOM 1055 C C . ASP A 1 133 ? 25.997 8.523 -9.535 1.00 81.38 133 ASP A C 1
ATOM 1057 O O . ASP A 1 133 ? 27.081 8.921 -9.958 1.00 81.38 133 ASP A O 1
ATOM 1061 N N . ALA A 1 134 ? 25.323 7.553 -10.164 1.00 81.44 134 ALA A N 1
ATOM 1062 C CA . ALA A 1 134 ? 25.805 6.858 -11.366 1.00 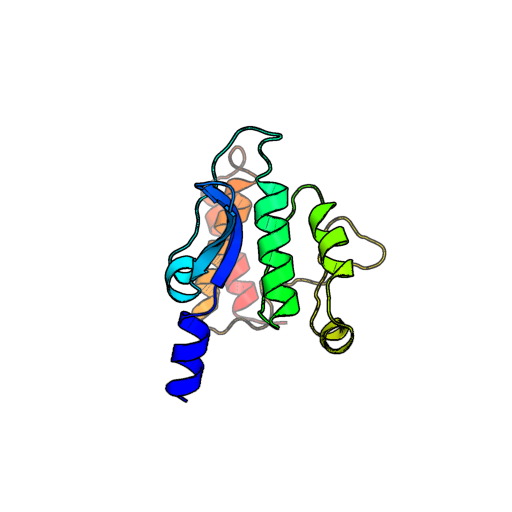81.44 134 ALA A CA 1
ATOM 1063 C C . ALA A 1 134 ? 24.956 7.160 -12.616 1.00 81.44 134 ALA A C 1
ATOM 1065 O O . ALA A 1 134 ? 25.166 6.579 -13.684 1.00 81.44 134 ALA A O 1
ATOM 1066 N N . TRP A 1 135 ? 23.987 8.070 -12.498 1.00 84.50 135 TRP A N 1
ATOM 1067 C CA . TRP A 1 135 ? 23.020 8.352 -13.548 1.00 84.50 135 TRP A CA 1
ATOM 1068 C C . TRP A 1 135 ? 23.539 9.394 -14.545 1.00 84.50 135 TRP A C 1
ATOM 1070 O O . TRP A 1 135 ? 23.765 10.552 -14.197 1.00 84.50 135 TRP A O 1
ATOM 1080 N N . SER A 1 136 ? 23.694 9.009 -15.815 1.00 88.94 136 SER A N 1
ATOM 1081 C CA . SER A 1 136 ? 24.118 9.920 -16.890 1.00 88.94 136 SER A CA 1
ATOM 1082 C C . SER A 1 136 ? 23.010 10.156 -17.914 1.00 88.94 136 SER A C 1
ATOM 1084 O O . SER A 1 136 ? 22.211 9.265 -18.197 1.00 88.94 136 SER A O 1
ATOM 1086 N N . ALA A 1 137 ? 23.011 11.333 -18.551 1.00 87.88 137 ALA A N 1
ATOM 1087 C CA . ALA A 1 137 ? 22.042 11.670 -19.600 1.00 87.88 137 ALA A CA 1
ATOM 1088 C C . ALA A 1 137 ? 22.060 10.670 -20.773 1.00 87.88 137 ALA A C 1
ATOM 1090 O O . ALA A 1 137 ? 21.022 10.358 -21.353 1.00 87.88 137 ALA A O 1
ATOM 1091 N N . ARG A 1 138 ? 23.238 10.121 -21.102 1.00 91.12 138 ARG A N 1
ATOM 1092 C CA . ARG A 1 138 ? 23.381 9.100 -22.148 1.00 91.12 138 ARG A CA 1
ATOM 1093 C C . ARG A 1 138 ? 22.733 7.777 -21.745 1.00 91.12 138 ARG A C 1
ATOM 1095 O O . ARG A 1 138 ? 22.048 7.173 -22.563 1.00 91.12 138 ARG A O 1
ATOM 1102 N N . MET A 1 139 ? 22.960 7.329 -20.511 1.00 90.31 139 MET A N 1
ATOM 1103 C CA . MET A 1 139 ? 22.329 6.119 -19.981 1.00 90.31 139 MET A CA 1
ATOM 1104 C C . MET A 1 139 ? 20.808 6.274 -19.949 1.00 90.31 139 MET A C 1
ATOM 1106 O O . MET A 1 139 ? 20.107 5.380 -20.410 1.00 90.31 139 MET A O 1
ATOM 1110 N N . GLU A 1 140 ? 20.319 7.427 -19.483 1.00 90.25 140 GLU A N 1
ATOM 1111 C CA . GLU A 1 140 ? 18.891 7.753 -19.436 1.00 90.25 140 GLU A CA 1
ATOM 1112 C C . GLU A 1 140 ? 18.251 7.629 -20.826 1.00 90.25 140 GLU A C 1
ATOM 1114 O O . GLU A 1 140 ? 17.283 6.890 -21.001 1.00 90.25 140 GLU A O 1
ATOM 1119 N N . TYR A 1 141 ? 18.859 8.255 -21.838 1.00 91.75 141 TYR A N 1
ATOM 1120 C CA . TYR A 1 141 ? 18.375 8.195 -23.217 1.00 91.75 141 TYR A CA 1
ATOM 1121 C C . TYR A 1 141 ? 18.368 6.770 -23.795 1.00 91.75 141 TYR A C 1
ATOM 1123 O O . TYR A 1 141 ? 17.388 6.359 -24.417 1.00 91.75 141 TYR A O 1
ATOM 1131 N N . ILE A 1 142 ? 19.448 6.002 -23.609 1.00 93.75 142 ILE A N 1
ATOM 1132 C CA . ILE A 1 142 ? 19.545 4.633 -24.143 1.00 93.75 142 ILE A CA 1
ATOM 1133 C C . ILE A 1 142 ? 18.511 3.721 -23.473 1.00 93.75 142 ILE A C 1
ATOM 1135 O O . ILE A 1 142 ? 17.788 3.000 -24.163 1.00 93.75 142 ILE A O 1
ATOM 1139 N N . LEU A 1 143 ? 18.415 3.768 -22.143 1.00 92.62 143 LEU A N 1
ATOM 1140 C CA . LEU A 1 143 ? 17.510 2.915 -21.379 1.00 92.62 143 LEU A CA 1
ATOM 1141 C C . LEU A 1 143 ? 16.046 3.224 -21.697 1.00 92.62 143 LEU A C 1
ATOM 1143 O O . LEU A 1 143 ? 15.277 2.304 -21.957 1.00 92.62 143 LEU A O 1
ATOM 1147 N N . GLN A 1 144 ? 15.677 4.505 -21.761 1.00 93.38 144 GLN A N 1
ATOM 1148 C CA . GLN A 1 144 ? 14.318 4.920 -22.099 1.00 93.38 144 GLN A CA 1
ATOM 1149 C C . GLN A 1 144 ? 13.876 4.369 -23.460 1.00 93.38 144 GLN A C 1
ATOM 1151 O O . GLN A 1 144 ? 12.803 3.779 -23.564 1.00 93.38 144 GLN A O 1
ATOM 1156 N N . ASN A 1 145 ? 14.703 4.529 -24.498 1.00 93.12 145 ASN A N 1
ATOM 1157 C CA . ASN A 1 145 ? 14.365 4.035 -25.835 1.00 93.12 145 ASN A CA 1
ATOM 1158 C C . ASN A 1 145 ? 14.340 2.503 -25.899 1.00 93.12 145 ASN A C 1
ATOM 1160 O O . ASN A 1 145 ? 13.514 1.939 -26.610 1.00 93.12 145 ASN A O 1
ATOM 1164 N N . THR A 1 146 ? 15.196 1.829 -25.126 1.00 93.81 146 THR A N 1
ATOM 1165 C CA . THR A 1 146 ? 15.189 0.361 -25.029 1.00 93.81 146 THR A CA 1
ATOM 1166 C C . THR A 1 146 ? 13.891 -0.141 -24.395 1.00 93.81 146 THR A C 1
ATOM 1168 O O . THR A 1 146 ? 13.256 -1.037 -24.940 1.00 93.81 146 THR A O 1
ATOM 1171 N N . LEU A 1 147 ? 13.450 0.469 -23.288 1.00 92.12 147 LEU A N 1
ATOM 1172 C CA . LEU A 1 147 ? 12.187 0.114 -22.632 1.00 92.12 147 LEU A CA 1
ATOM 1173 C C . LEU A 1 147 ? 10.979 0.384 -23.539 1.00 92.12 147 LEU A C 1
ATOM 1175 O O . LEU A 1 147 ? 10.076 -0.441 -23.610 1.00 92.12 147 LEU A O 1
ATOM 1179 N N . LEU A 1 148 ? 10.975 1.504 -24.270 1.00 90.56 148 LEU A N 1
ATOM 1180 C CA . LEU A 1 148 ? 9.925 1.793 -25.253 1.00 90.56 148 LEU A CA 1
ATOM 1181 C C . LEU A 1 148 ? 9.883 0.740 -26.366 1.00 90.56 148 LEU A C 1
ATOM 1183 O O . LEU A 1 148 ? 8.803 0.270 -26.703 1.00 90.56 148 LEU A O 1
ATOM 1187 N N . ALA A 1 149 ? 11.038 0.336 -26.901 1.00 90.81 149 ALA A N 1
ATOM 1188 C CA . ALA A 1 149 ? 11.106 -0.690 -27.939 1.00 90.81 149 ALA A CA 1
ATOM 1189 C C . ALA A 1 149 ? 10.587 -2.054 -27.450 1.00 90.81 149 ALA A C 1
ATOM 1191 O O . ALA A 1 149 ? 9.849 -2.715 -28.177 1.00 90.81 149 ALA A O 1
ATOM 1192 N N . LEU A 1 150 ? 10.927 -2.444 -26.215 1.00 89.31 150 LEU A N 1
ATOM 1193 C CA . LEU A 1 150 ? 10.435 -3.679 -25.591 1.00 89.31 150 LEU A CA 1
ATOM 1194 C C . LEU A 1 150 ? 8.916 -3.666 -25.380 1.00 89.31 150 LEU A C 1
ATOM 1196 O O . LEU A 1 150 ? 8.267 -4.693 -25.532 1.00 89.31 150 LEU A O 1
ATOM 1200 N N . LEU A 1 151 ? 8.344 -2.508 -25.051 1.00 87.75 151 LEU A N 1
ATOM 1201 C CA . LEU A 1 151 ? 6.897 -2.358 -24.901 1.00 87.75 151 LEU A CA 1
ATOM 1202 C C . LEU A 1 151 ? 6.156 -2.318 -26.241 1.00 87.75 151 LEU A C 1
ATOM 1204 O O . LEU A 1 151 ? 4.984 -2.685 -26.298 1.00 87.75 151 LEU A O 1
ATOM 1208 N N . GLU A 1 152 ? 6.814 -1.855 -27.305 1.00 83.50 152 GLU A N 1
ATOM 1209 C CA . GLU A 1 152 ? 6.219 -1.767 -28.639 1.00 83.50 152 GLU A CA 1
ATOM 1210 C C . GLU A 1 152 ? 6.042 -3.143 -29.290 1.00 83.50 152 GLU A C 1
ATOM 1212 O O . GLU A 1 152 ? 5.017 -3.391 -29.926 1.00 83.50 152 GLU A O 1
ATOM 1217 N N . TYR A 1 153 ? 7.003 -4.044 -29.067 1.00 77.69 153 TYR A N 1
ATOM 1218 C CA . TYR A 1 153 ? 6.996 -5.420 -29.561 1.00 77.69 153 TYR A CA 1
ATOM 1219 C C . TYR A 1 153 ? 6.947 -6.413 -28.390 1.00 77.69 153 TYR A C 1
ATOM 1221 O O . TYR A 1 153 ? 8.002 -6.894 -27.968 1.00 77.69 153 TYR A O 1
ATOM 1229 N N . PRO A 1 154 ? 5.751 -6.731 -27.858 1.00 64.44 154 PRO A N 1
ATOM 1230 C CA . PRO A 1 154 ? 5.618 -7.801 -26.877 1.00 64.44 154 PRO A CA 1
ATOM 1231 C C . PRO A 1 154 ? 6.062 -9.126 -27.518 1.00 64.44 154 PRO A C 1
ATOM 1233 O O . PRO A 1 154 ? 5.639 -9.448 -28.631 1.00 64.44 154 PRO A O 1
ATOM 1236 N N . GLY A 1 155 ? 6.989 -9.820 -26.849 1.00 59.62 155 GLY A N 1
ATOM 1237 C CA . GLY A 1 155 ? 7.511 -11.127 -27.266 1.00 59.62 155 GLY A CA 1
ATOM 1238 C C . GLY A 1 155 ? 6.522 -12.269 -27.090 1.00 59.62 155 GLY A C 1
ATOM 1239 O O . GLY A 1 155 ? 5.481 -12.063 -26.428 1.00 59.62 155 GLY A O 1
#

Secondary structure (DSSP, 8-state):
-HHHHHHHHH-EEEEEEEEETTEEEEEEEEHHHHTT-------TTSSHHHHHHHHHHHHHHTT-------TTSHHHHHHHTTS-GGGGGG-----TT-SSSPPP--TTTT--GGGHHHHHHHHHHHHHHH-TTT--HHHHHHHHHHHHHHHHS--

Foldseek 3Di:
DVVVVVVQQQDFQWQDWDQDPNDTHTHGDGPVRCVVPDDDDDDPPPCPLVSVLSSLLVCQVVVHDDDDDDPPCPSVVVSLVSHDPVCNVVDDDADCPDPPDHDDDDLLPPDDPVCQLVSLVVVLVVVCVVCVPPDDPVCSVVSSVVSSVCSVDPD

pLDDT: mean 89.11, std 8.37, range [52.59, 96.88]

Organism: NCBI:txid1618676

Mean predicted aligned error: 7.33 Å